Protein AF-A0A951XGB5-F1 (afdb_monomer_lite)

Secondary structure (DSSP, 8-state):
----------PPPGGGGS--BSSHHHHHHHHHHTT-TTTEEEEE-TTTSSEEEEE----

Sequence (59 aa):
MKRSRRPAVEKPPPCRGKRRYRTQGDALDAAMIVGVERQRRAYHCPWCGLWHLTTVREE

Structure (mmCIF, N/CA/C/O backbone):
data_AF-A0A951XGB5-F1
#
_entry.id   AF-A0A951XGB5-F1
#
loop_
_atom_site.group_PDB
_atom_site.id
_atom_site.type_symbol
_atom_site.label_atom_id
_atom_site.label_alt_id
_atom_site.label_comp_id
_atom_site.label_asym_id
_atom_site.label_entity_id
_atom_site.label_seq_id
_atom_site.pdbx_PDB_ins_code
_atom_site.Cartn_x
_atom_site.Cartn_y
_atom_site.Cartn_z
_atom_site.occupancy
_atom_site.B_iso_or_equiv
_atom_site.auth_seq_id
_atom_site.auth_comp_id
_atom_site.auth_asym_id
_atom_site.auth_atom_id
_atom_site.pdbx_PDB_model_num
ATOM 1 N N . MET A 1 1 ? 26.985 -28.373 -19.799 1.00 45.72 1 MET A N 1
ATOM 2 C CA . MET A 1 1 ? 26.343 -27.112 -20.242 1.00 45.72 1 MET A CA 1
ATOM 3 C C . MET A 1 1 ? 25.998 -26.265 -19.017 1.00 45.72 1 MET A C 1
ATOM 5 O O . MET A 1 1 ? 25.010 -26.546 -18.351 1.00 45.72 1 MET A O 1
ATOM 9 N N . LYS A 1 2 ? 26.829 -25.281 -18.646 1.00 51.22 2 LYS A N 1
ATOM 10 C CA . LYS A 1 2 ? 26.551 -24.400 -17.498 1.00 51.22 2 LYS A CA 1
ATOM 11 C C . LYS A 1 2 ? 25.619 -23.284 -17.977 1.00 51.22 2 LYS A C 1
ATOM 13 O O . LYS A 1 2 ? 26.057 -22.390 -18.693 1.00 51.22 2 LYS A O 1
ATOM 18 N N . ARG A 1 3 ? 24.319 -23.367 -17.670 1.00 54.28 3 ARG A N 1
ATOM 19 C CA . ARG A 1 3 ? 23.374 -22.275 -17.951 1.00 54.28 3 ARG A CA 1
ATOM 20 C C . ARG A 1 3 ? 23.725 -21.104 -17.034 1.00 54.28 3 ARG A C 1
ATOM 22 O O . ARG A 1 3 ? 23.273 -21.057 -15.895 1.00 54.28 3 ARG A O 1
ATOM 29 N N . SER A 1 4 ? 24.546 -20.179 -17.527 1.00 56.06 4 SER A N 1
ATOM 30 C CA . SER A 1 4 ? 24.758 -18.875 -16.901 1.00 56.06 4 SER A CA 1
ATOM 31 C C . SER A 1 4 ? 23.417 -18.149 -16.826 1.00 56.06 4 SER A C 1
ATOM 33 O O . SER A 1 4 ? 22.952 -17.558 -17.801 1.00 56.06 4 SER A O 1
ATOM 35 N N . ARG A 1 5 ? 22.761 -18.240 -15.666 1.00 61.03 5 ARG A N 1
ATOM 36 C CA . ARG A 1 5 ? 21.594 -17.433 -15.321 1.00 61.03 5 ARG A CA 1
ATOM 37 C C . ARG A 1 5 ? 22.120 -16.008 -15.183 1.00 61.03 5 ARG A C 1
ATOM 39 O O . ARG A 1 5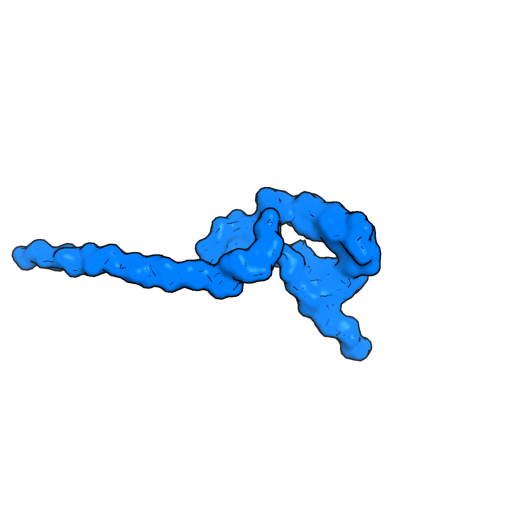 ? 22.730 -15.673 -14.175 1.00 61.03 5 ARG A O 1
ATOM 46 N N . ARG A 1 6 ? 21.981 -15.201 -16.240 1.00 57.47 6 ARG A N 1
ATOM 47 C CA . ARG A 1 6 ? 22.216 -13.752 -16.160 1.00 57.47 6 ARG A CA 1
ATOM 48 C C . ARG A 1 6 ? 21.458 -13.260 -14.918 1.00 57.47 6 ARG A C 1
ATOM 50 O O . ARG A 1 6 ? 20.302 -13.675 -14.776 1.00 57.47 6 ARG A O 1
ATOM 57 N N . PRO A 1 7 ? 22.048 -12.449 -14.022 1.00 55.34 7 PRO A N 1
ATOM 58 C CA . PRO A 1 7 ? 21.238 -11.787 -13.016 1.00 55.34 7 PRO A CA 1
ATOM 59 C C . PRO A 1 7 ? 20.210 -10.993 -13.813 1.00 55.34 7 PRO A C 1
ATOM 61 O O . PRO A 1 7 ? 20.574 -10.157 -14.644 1.00 55.34 7 PRO A O 1
ATOM 64 N N . ALA A 1 8 ? 18.936 -11.361 -13.682 1.00 61.34 8 ALA A N 1
ATOM 65 C CA . ALA A 1 8 ? 17.873 -10.538 -14.216 1.00 61.34 8 ALA A CA 1
ATOM 66 C C . ALA A 1 8 ? 18.138 -9.163 -13.615 1.00 61.34 8 ALA A C 1
ATOM 68 O O . ALA A 1 8 ? 18.166 -9.041 -12.393 1.00 61.34 8 ALA A O 1
ATOM 69 N N . VAL A 1 9 ? 18.459 -8.172 -14.451 1.00 59.88 9 VAL A N 1
ATOM 70 C CA . VAL A 1 9 ? 18.458 -6.779 -14.019 1.00 59.88 9 VAL A CA 1
ATOM 71 C C . VAL A 1 9 ? 17.074 -6.594 -13.416 1.00 59.88 9 VAL A C 1
ATOM 73 O O . VAL A 1 9 ? 16.071 -6.609 -14.134 1.00 59.88 9 VAL A O 1
ATOM 76 N N . GLU A 1 10 ? 17.009 -6.589 -12.085 1.00 60.81 10 GLU A N 1
ATOM 77 C CA . GLU A 1 10 ? 15.779 -6.378 -11.346 1.00 60.81 10 GLU A CA 1
ATOM 78 C C . GLU A 1 10 ? 15.401 -4.941 -11.654 1.00 60.81 10 GLU A C 1
ATOM 80 O O . GLU A 1 10 ? 15.891 -3.991 -11.039 1.00 60.81 10 GLU A O 1
ATOM 85 N N . LYS A 1 11 ? 14.593 -4.772 -12.706 1.00 63.69 11 LYS A N 1
ATOM 86 C CA . LYS A 1 11 ? 13.946 -3.502 -12.990 1.00 63.69 11 LYS A CA 1
ATOM 87 C C . LYS A 1 11 ? 13.329 -3.059 -11.670 1.00 63.69 11 LYS A C 1
ATOM 89 O O . LYS A 1 11 ? 12.591 -3.847 -11.071 1.00 63.69 11 LYS A O 1
ATOM 94 N N . PRO A 1 12 ? 13.647 -1.845 -11.191 1.00 66.38 12 PRO A N 1
ATOM 95 C CA . PRO A 1 12 ? 13.089 -1.381 -9.942 1.00 66.38 12 PRO A CA 1
ATOM 96 C C . PRO A 1 12 ? 11.570 -1.511 -10.033 1.00 66.38 12 PRO A C 1
ATOM 98 O O . PRO A 1 12 ? 10.994 -1.134 -11.060 1.00 66.38 12 PRO A O 1
ATOM 101 N N . PRO A 1 13 ? 10.918 -2.071 -9.004 1.00 68.06 13 PRO A N 1
ATOM 102 C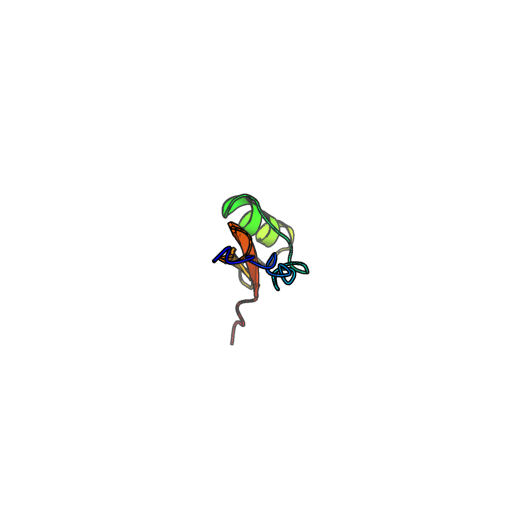 CA . PRO A 1 13 ? 9.493 -2.303 -9.076 1.00 68.06 13 PRO A CA 1
ATOM 103 C C . PRO A 1 13 ? 8.788 -0.962 -9.323 1.00 68.06 13 PRO A C 1
ATOM 105 O O . PRO A 1 13 ? 9.218 0.067 -8.782 1.00 68.06 13 PRO A O 1
ATOM 108 N N . PRO A 1 14 ? 7.702 -0.939 -10.115 1.00 74.88 14 PRO A N 1
ATOM 109 C CA . PRO A 1 14 ? 7.010 0.299 -10.489 1.00 74.88 14 PRO A CA 1
ATOM 110 C C . PRO A 1 14 ? 6.462 1.054 -9.266 1.00 74.88 14 PRO A C 1
ATOM 112 O O . PRO A 1 14 ? 6.151 2.240 -9.328 1.00 74.88 14 PRO A O 1
ATOM 115 N N . CYS A 1 15 ? 6.390 0.383 -8.114 1.00 82.19 15 CYS A N 1
ATOM 116 C CA . CYS A 1 15 ? 6.027 0.962 -6.831 1.00 82.19 15 CYS A CA 1
ATOM 117 C C . CYS A 1 15 ? 7.153 1.778 -6.166 1.00 82.19 15 CYS A C 1
ATOM 119 O O . CYS A 1 15 ? 6.939 2.284 -5.064 1.00 82.19 15 CYS A O 1
ATOM 121 N N . ARG A 1 16 ? 8.341 1.932 -6.783 1.00 77.00 16 ARG A N 1
ATOM 122 C CA . ARG A 1 16 ? 9.470 2.666 -6.177 1.00 77.00 16 ARG A CA 1
ATOM 123 C C . ARG A 1 16 ? 9.111 4.093 -5.770 1.00 77.00 16 ARG A C 1
ATOM 125 O O . ARG A 1 16 ? 9.571 4.518 -4.715 1.00 77.00 16 ARG A O 1
ATOM 132 N N . GLY A 1 17 ? 8.285 4.777 -6.565 1.00 80.00 17 GLY A N 1
ATOM 133 C CA . GLY A 1 17 ? 7.811 6.139 -6.294 1.00 80.00 17 GLY A CA 1
ATOM 134 C C . GLY A 1 17 ? 6.596 6.230 -5.361 1.00 80.00 17 GLY A C 1
ATOM 135 O O . GLY A 1 17 ? 6.162 7.330 -5.042 1.00 80.00 17 GLY A O 1
ATOM 136 N N . LYS A 1 18 ? 6.022 5.102 -4.922 1.00 83.19 18 LYS A N 1
ATOM 137 C CA . LYS A 1 18 ? 4.869 5.077 -4.010 1.00 83.19 18 LYS A CA 1
ATOM 138 C C . LYS A 1 18 ? 5.345 4.884 -2.566 1.00 83.19 18 LYS A C 1
ATOM 140 O O . LYS A 1 18 ? 6.282 4.121 -2.319 1.00 83.19 18 LYS A O 1
ATOM 145 N N . ARG A 1 19 ? 4.662 5.517 -1.602 1.00 86.56 19 ARG A N 1
ATOM 146 C CA . ARG A 1 19 ? 4.863 5.237 -0.166 1.00 86.56 19 ARG A CA 1
ATOM 147 C C . ARG A 1 19 ? 4.576 3.770 0.130 1.00 86.56 19 ARG A C 1
ATOM 149 O O . ARG A 1 19 ? 3.603 3.235 -0.399 1.00 86.56 19 ARG A O 1
ATOM 156 N N . ARG A 1 20 ? 5.429 3.159 0.952 1.00 90.56 20 ARG A N 1
ATOM 157 C CA . ARG A 1 20 ? 5.389 1.748 1.347 1.00 90.56 20 ARG A CA 1
ATOM 158 C C . ARG A 1 20 ? 5.062 1.664 2.828 1.00 90.56 20 ARG A C 1
ATOM 160 O O . ARG A 1 20 ? 5.703 2.341 3.625 1.00 90.56 20 ARG A O 1
ATOM 167 N N . TYR A 1 21 ? 4.118 0.806 3.166 1.00 92.12 21 TYR A N 1
ATOM 168 C CA . TYR A 1 21 ? 3.656 0.570 4.522 1.00 92.12 21 TYR A CA 1
ATOM 169 C C . TYR A 1 21 ? 3.860 -0.896 4.882 1.00 92.12 21 TYR A C 1
ATOM 171 O O . TYR A 1 21 ? 3.788 -1.780 4.023 1.00 92.12 21 TYR A O 1
ATOM 179 N N . ARG A 1 22 ? 4.159 -1.150 6.155 1.00 89.38 22 ARG A N 1
ATOM 180 C CA . ARG A 1 22 ? 4.475 -2.497 6.636 1.00 89.38 22 ARG A CA 1
ATOM 181 C C . ARG A 1 22 ? 3.216 -3.335 6.828 1.00 89.38 22 ARG A C 1
ATOM 183 O O . ARG A 1 22 ? 3.234 -4.527 6.539 1.00 89.38 22 ARG A O 1
ATOM 190 N N . THR A 1 23 ? 2.125 -2.703 7.247 1.00 92.56 23 THR A N 1
ATOM 191 C CA . THR A 1 23 ? 0.823 -3.343 7.439 1.00 92.56 23 THR A CA 1
ATOM 192 C C . THR A 1 23 ? -0.282 -2.594 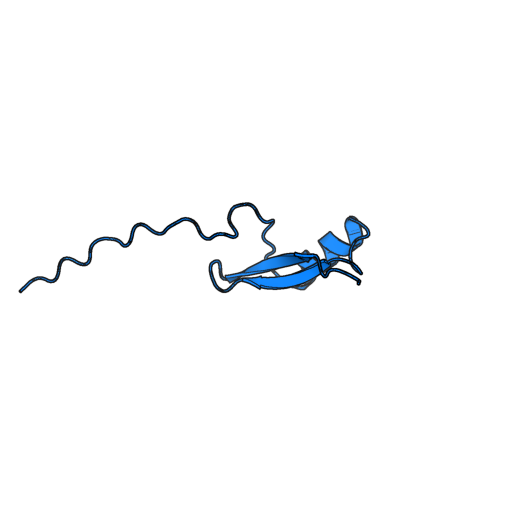6.695 1.00 92.56 23 THR A C 1
ATOM 194 O O . THR A 1 23 ? -0.108 -1.448 6.270 1.00 92.56 23 THR A O 1
ATOM 197 N N . GLN A 1 24 ? -1.439 -3.242 6.545 1.00 93.25 24 GLN A N 1
ATOM 198 C CA . GLN A 1 24 ? -2.643 -2.590 6.031 1.00 93.25 24 GLN A CA 1
ATOM 199 C C . GLN A 1 24 ? -3.082 -1.434 6.936 1.00 93.25 24 GLN A C 1
ATOM 201 O O . GLN A 1 24 ? -3.491 -0.392 6.430 1.00 93.25 24 GLN A O 1
ATOM 206 N N . GLY A 1 25 ? -2.965 -1.618 8.257 1.00 92.50 25 GLY A N 1
ATOM 207 C CA . GLY A 1 25 ? -3.308 -0.615 9.262 1.00 92.50 25 GLY A CA 1
ATOM 208 C C . GLY A 1 25 ? -2.482 0.654 9.096 1.00 92.50 25 GLY A C 1
ATOM 209 O O . GLY A 1 25 ? -3.065 1.717 8.959 1.00 92.50 25 GLY A O 1
ATOM 210 N N . ASP A 1 26 ? -1.156 0.537 8.968 1.00 91.38 26 ASP A N 1
ATOM 211 C CA . ASP A 1 26 ? -0.265 1.684 8.716 1.00 91.38 26 ASP A CA 1
ATOM 212 C C . ASP A 1 26 ? -0.657 2.469 7.455 1.00 91.38 26 ASP A C 1
ATOM 214 O O . ASP A 1 26 ? -0.588 3.697 7.416 1.00 91.38 26 ASP A O 1
ATOM 218 N N . ALA A 1 27 ? -1.055 1.759 6.394 1.00 91.81 27 ALA A N 1
ATOM 219 C CA . ALA A 1 27 ? -1.475 2.400 5.155 1.00 91.81 27 ALA A CA 1
ATOM 220 C C . ALA A 1 27 ? -2.786 3.176 5.341 1.00 91.81 27 ALA A C 1
ATOM 222 O O . ALA A 1 27 ? -2.887 4.311 4.879 1.00 91.81 27 ALA A O 1
ATOM 223 N N . LEU A 1 28 ? -3.777 2.573 6.003 1.00 91.56 28 LEU A N 1
ATOM 224 C CA . LEU A 1 28 ? -5.070 3.207 6.266 1.00 91.56 28 LEU A CA 1
ATOM 225 C C . LEU A 1 28 ? -4.945 4.358 7.264 1.00 91.56 28 LEU A C 1
ATOM 227 O O . LEU A 1 28 ? -5.514 5.416 7.027 1.00 91.56 28 LEU A O 1
ATOM 231 N N . ASP A 1 29 ? -4.147 4.195 8.313 1.00 93.69 29 ASP A N 1
ATOM 232 C CA . ASP A 1 29 ? -3.850 5.238 9.291 1.00 93.69 29 ASP A CA 1
ATOM 233 C C . ASP A 1 29 ? -3.204 6.452 8.623 1.00 93.69 29 ASP A C 1
ATOM 235 O O . ASP A 1 29 ? -3.680 7.576 8.754 1.00 93.69 29 ASP A O 1
ATOM 239 N N . ALA A 1 30 ? -2.227 6.224 7.744 1.00 90.62 30 ALA A N 1
ATOM 240 C CA . ALA A 1 30 ? -1.658 7.299 6.945 1.00 90.62 30 ALA A CA 1
ATOM 241 C C . ALA A 1 30 ? -2.663 7.950 5.977 1.00 90.62 30 ALA A C 1
ATOM 243 O O . ALA A 1 30 ? -2.479 9.111 5.610 1.00 90.62 30 ALA A O 1
ATOM 244 N N . ALA A 1 31 ? -3.698 7.230 5.530 1.00 90.38 31 ALA A N 1
ATOM 245 C CA . ALA A 1 31 ? -4.782 7.822 4.750 1.00 90.38 31 ALA A CA 1
ATOM 246 C C . ALA A 1 31 ? -5.707 8.679 5.631 1.00 90.38 31 ALA A C 1
ATOM 248 O O . ALA A 1 31 ? -6.065 9.772 5.200 1.00 90.38 31 ALA A O 1
ATOM 249 N N . MET A 1 32 ? -6.004 8.236 6.859 1.00 91.12 32 MET A N 1
ATOM 250 C CA . MET A 1 32 ? -6.787 8.986 7.850 1.00 91.12 32 MET A CA 1
ATOM 251 C C . MET A 1 32 ? -6.070 10.265 8.296 1.00 91.12 32 MET A C 1
ATOM 253 O O . MET A 1 32 ? -6.672 11.331 8.299 1.00 91.12 32 MET A O 1
ATOM 257 N N . ILE A 1 33 ? -4.765 10.197 8.587 1.00 91.19 33 ILE A N 1
ATOM 258 C CA . ILE A 1 33 ? -3.952 11.367 8.972 1.00 91.19 33 ILE A CA 1
ATOM 259 C C . ILE A 1 33 ? -3.987 12.451 7.886 1.00 91.19 33 ILE A C 1
ATOM 261 O O . ILE A 1 33 ? -3.964 13.643 8.179 1.00 91.19 33 ILE A O 1
ATOM 265 N N . VAL A 1 34 ? -4.025 12.041 6.617 1.00 88.31 34 VAL A N 1
ATOM 266 C CA . VAL A 1 34 ? -4.063 12.952 5.466 1.00 88.31 34 VAL A CA 1
ATOM 267 C C . VAL A 1 34 ? -5.5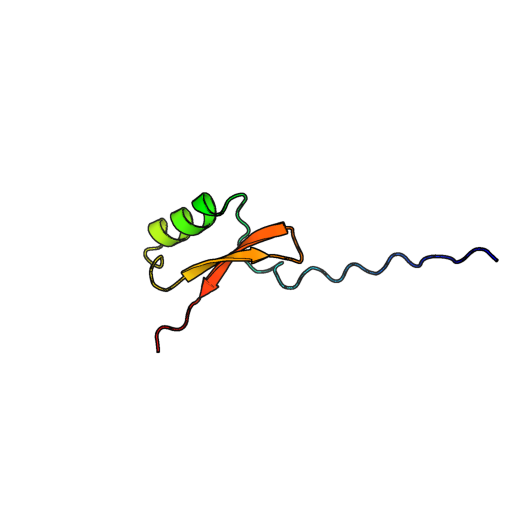06 13.352 5.098 1.00 88.31 34 VAL A C 1
ATOM 269 O O . VAL A 1 34 ? -5.688 14.223 4.251 1.00 88.31 34 VAL A O 1
ATOM 272 N N . GLY A 1 35 ? -6.528 12.756 5.726 1.00 89.75 35 GLY A N 1
ATOM 273 C CA . GLY A 1 35 ? -7.949 13.023 5.459 1.00 89.75 35 GLY A CA 1
ATOM 274 C C . GLY A 1 35 ? -8.429 12.521 4.094 1.00 89.75 35 GLY A C 1
ATOM 275 O O . GLY A 1 35 ? -9.291 13.127 3.460 1.00 89.75 35 GLY A O 1
ATOM 276 N N . VAL A 1 36 ? -7.804 11.461 3.580 1.00 87.69 36 VAL A N 1
ATOM 277 C CA . VAL A 1 36 ? -8.082 10.876 2.257 1.00 87.69 36 VAL A CA 1
ATOM 278 C C . VAL A 1 36 ? -8.460 9.401 2.358 1.00 87.69 36 VAL A C 1
ATOM 280 O O . VAL A 1 36 ? -8.335 8.668 1.380 1.00 87.69 36 VAL A O 1
ATOM 283 N N . GLU A 1 37 ? -8.919 8.942 3.520 1.00 85.50 37 GLU A N 1
ATOM 284 C CA . GLU A 1 37 ? -9.324 7.554 3.757 1.00 85.50 37 GLU A CA 1
ATOM 285 C C . GLU A 1 37 ? -10.486 7.106 2.861 1.00 85.50 37 GLU A C 1
ATOM 287 O O . GLU A 1 37 ? -10.568 5.934 2.504 1.00 85.50 37 GLU A O 1
ATOM 292 N N . ARG A 1 38 ? -11.340 8.044 2.429 1.00 85.12 38 ARG A N 1
ATOM 293 C CA . ARG A 1 38 ? -12.437 7.774 1.482 1.00 85.12 38 ARG A CA 1
ATOM 294 C C . ARG A 1 38 ? -11.957 7.656 0.032 1.00 85.12 38 ARG A C 1
ATOM 296 O O . ARG A 1 38 ? -12.430 6.805 -0.712 1.00 85.12 38 ARG A O 1
ATOM 303 N N . GLN A 1 39 ? -10.942 8.442 -0.323 1.00 86.94 39 GLN A N 1
ATOM 304 C CA . GLN A 1 39 ? -10.393 8.541 -1.680 1.00 86.94 39 GLN A CA 1
ATOM 305 C C . GLN A 1 39 ? -9.204 7.600 -1.921 1.00 86.94 39 GLN A C 1
ATOM 307 O O . GLN A 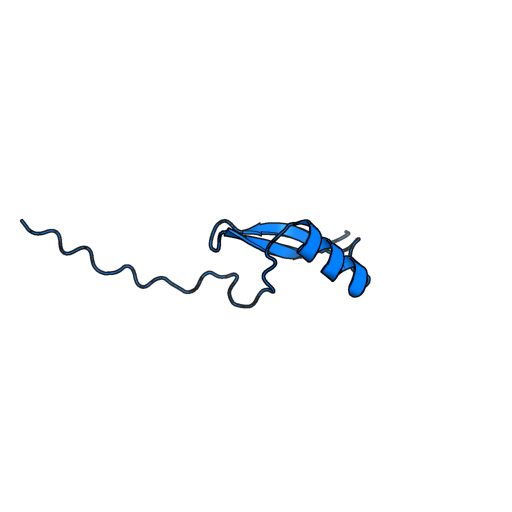1 39 ? -8.735 7.448 -3.053 1.00 86.94 39 GLN A O 1
ATOM 312 N N . ARG A 1 40 ? -8.648 6.982 -0.871 1.00 88.31 40 ARG A N 1
ATOM 313 C CA . ARG A 1 40 ? -7.489 6.091 -0.970 1.00 88.31 40 ARG A CA 1
ATOM 314 C C . ARG A 1 40 ? -7.750 4.746 -0.322 1.00 88.31 40 ARG A C 1
ATOM 316 O O . ARG A 1 40 ? -8.147 4.655 0.829 1.00 88.31 40 ARG A O 1
ATOM 323 N N . ARG A 1 41 ? -7.403 3.685 -1.047 1.00 89.44 41 ARG A N 1
ATOM 324 C CA . ARG A 1 41 ? -7.517 2.302 -0.584 1.00 89.44 41 ARG A CA 1
ATOM 325 C C . ARG A 1 41 ? -6.142 1.669 -0.421 1.00 89.44 41 ARG A C 1
ATOM 327 O O . ARG A 1 41 ? -5.278 1.807 -1.291 1.00 89.44 41 ARG A O 1
ATOM 334 N N . ALA A 1 42 ? -5.946 0.958 0.686 1.00 92.31 42 ALA A N 1
ATOM 335 C CA . ALA 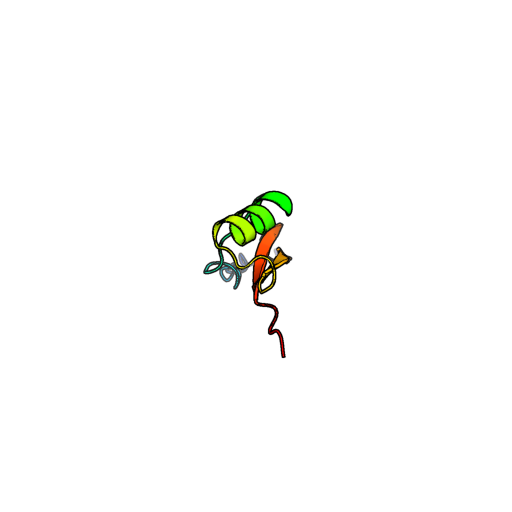A 1 42 ? -4.751 0.157 0.914 1.00 92.31 42 ALA A CA 1
ATOM 336 C C . ALA A 1 42 ? -4.799 -1.135 0.080 1.00 92.31 42 ALA A C 1
ATOM 338 O O . ALA A 1 42 ? -5.809 -1.839 0.083 1.00 92.31 42 ALA A O 1
ATOM 339 N N . TYR A 1 43 ? -3.709 -1.457 -0.618 1.00 90.88 43 TYR A N 1
ATOM 340 C CA . TYR A 1 43 ? -3.539 -2.709 -1.357 1.00 90.88 43 TYR A CA 1
ATOM 341 C C . TYR A 1 43 ? -2.156 -3.310 -1.108 1.00 90.88 43 TYR A C 1
ATOM 343 O O . TYR A 1 43 ? -1.174 -2.588 -0.913 1.00 90.88 43 TYR A O 1
ATOM 351 N N . HIS A 1 44 ? -2.079 -4.639 -1.137 1.00 91.31 44 HIS A N 1
ATOM 352 C CA . HIS A 1 44 ? -0.819 -5.363 -1.042 1.00 91.31 44 HIS A CA 1
ATOM 353 C C . HIS A 1 44 ? -0.147 -5.433 -2.418 1.00 91.31 44 HIS A C 1
ATOM 355 O O . HIS A 1 44 ? -0.746 -5.874 -3.400 1.00 91.31 44 HIS A O 1
ATOM 361 N N . CYS A 1 45 ? 1.098 -4.977 -2.506 1.00 88.88 45 CYS A N 1
ATOM 362 C CA . CYS A 1 45 ? 1.830 -4.912 -3.761 1.00 88.88 45 CYS A CA 1
ATOM 363 C C . CYS A 1 45 ? 2.522 -6.247 -4.073 1.00 88.88 45 CYS A C 1
ATOM 365 O O . CYS A 1 45 ? 3.367 -6.686 -3.290 1.00 88.88 45 CYS A O 1
ATOM 367 N N . PRO A 1 46 ? 2.260 -6.864 -5.241 1.00 84.81 46 PRO A N 1
ATOM 368 C CA . PRO A 1 46 ? 2.866 -8.142 -5.615 1.00 84.81 46 PRO A CA 1
ATOM 369 C C . PRO A 1 46 ? 4.355 -8.028 -5.974 1.00 84.81 46 PRO A C 1
ATOM 371 O O . PRO A 1 46 ? 5.044 -9.040 -6.030 1.00 84.81 46 PRO A O 1
ATOM 374 N N . TRP A 1 47 ? 4.866 -6.814 -6.220 1.00 85.44 47 TRP A N 1
ATOM 375 C CA . TRP A 1 47 ? 6.267 -6.602 -6.599 1.00 85.44 47 TRP A CA 1
ATOM 376 C C . TRP A 1 47 ? 7.207 -6.420 -5.406 1.00 85.44 47 TRP A C 1
ATOM 378 O O . TRP A 1 47 ? 8.347 -6.862 -5.468 1.00 85.44 47 TRP A O 1
ATOM 388 N N . CYS A 1 48 ? 6.766 -5.739 -4.343 1.00 86.12 48 CYS A N 1
ATOM 389 C CA . CYS A 1 48 ? 7.599 -5.473 -3.163 1.00 86.12 48 CYS A CA 1
ATOM 390 C C . CYS A 1 48 ? 7.115 -6.178 -1.889 1.00 86.12 48 CYS A C 1
ATOM 392 O O . CYS A 1 48 ? 7.831 -6.140 -0.894 1.00 86.12 48 CYS A O 1
ATOM 394 N N . GLY A 1 49 ? 5.919 -6.778 -1.897 1.00 88.00 49 GLY A N 1
ATOM 395 C CA . GLY A 1 49 ? 5.336 -7.435 -0.723 1.00 88.00 49 GLY A CA 1
ATOM 396 C C . GLY A 1 49 ? 4.932 -6.474 0.400 1.00 88.00 49 GLY A C 1
ATOM 397 O O . GLY A 1 49 ? 4.830 -6.882 1.551 1.00 88.00 49 GLY A O 1
ATOM 398 N N . LEU A 1 50 ? 4.766 -5.184 0.094 1.00 91.75 50 LEU A N 1
ATOM 399 C CA . LEU A 1 50 ? 4.390 -4.151 1.062 1.00 91.75 50 LEU A CA 1
ATOM 400 C C . LEU A 1 50 ? 3.024 -3.556 0.731 1.00 91.75 50 LEU A C 1
ATOM 402 O O . LEU A 1 50 ? 2.502 -3.702 -0.377 1.00 91.75 50 LEU A O 1
ATOM 406 N N . TRP A 1 51 ? 2.459 -2.844 1.699 1.00 93.38 51 TRP A N 1
ATOM 407 C CA . TRP A 1 51 ? 1.187 -2.155 1.550 1.00 93.38 51 TRP A CA 1
ATOM 408 C C . TRP A 1 51 ? 1.380 -0.785 0.913 1.00 93.38 51 TRP A C 1
ATOM 410 O O . TRP A 1 51 ? 2.314 -0.045 1.223 1.00 93.38 51 TRP A O 1
ATOM 420 N N . HIS A 1 52 ? 0.484 -0.437 0.004 1.00 92.19 52 HIS A N 1
ATOM 421 C CA . HIS A 1 52 ? 0.496 0.823 -0.719 1.00 92.19 52 HIS A CA 1
ATOM 422 C C . HIS A 1 52 ? -0.898 1.430 -0.739 1.00 92.19 52 HIS A C 1
ATOM 424 O O . HIS A 1 52 ? -1.896 0.718 -0.699 1.00 92.19 52 HIS A O 1
ATOM 430 N N . LEU A 1 53 ? -0.963 2.753 -0.866 1.00 91.19 53 LEU A N 1
ATOM 431 C CA . LEU A 1 53 ? -2.215 3.455 -1.114 1.00 91.19 53 LEU A CA 1
ATOM 432 C C . LEU A 1 53 ? -2.411 3.653 -2.616 1.00 91.19 53 LEU A C 1
ATOM 434 O O . LEU A 1 53 ? -1.509 4.122 -3.318 1.00 91.19 53 LEU A O 1
ATOM 438 N N . THR A 1 54 ? -3.594 3.300 -3.106 1.00 89.25 54 THR A N 1
ATOM 439 C CA . THR A 1 54 ? -4.073 3.678 -4.435 1.00 89.25 54 THR A CA 1
ATOM 440 C C . THR A 1 54 ? -5.208 4.672 -4.294 1.00 89.25 54 THR A C 1
ATOM 442 O O . THR A 1 54 ? -6.008 4.560 -3.371 1.00 89.25 54 THR A O 1
ATOM 445 N N . THR A 1 55 ? -5.286 5.642 -5.195 1.00 86.56 55 THR A N 1
ATOM 446 C CA . THR A 1 55 ? -6.464 6.500 -5.318 1.00 86.56 55 THR A CA 1
ATOM 447 C C . THR A 1 55 ? -7.588 5.677 -5.930 1.00 86.56 55 THR A C 1
ATOM 449 O O . THR A 1 55 ? -7.413 5.120 -7.017 1.00 86.56 55 THR A O 1
ATOM 452 N N . VAL A 1 56 ? -8.712 5.572 -5.233 1.00 81.31 56 VAL A N 1
ATOM 453 C CA . VAL A 1 56 ? -9.966 5.144 -5.847 1.00 81.31 56 VAL A CA 1
ATOM 454 C C . VAL A 1 56 ? -10.560 6.401 -6.473 1.00 81.31 56 VAL A C 1
ATOM 456 O O . VAL A 1 56 ? -10.677 7.422 -5.804 1.00 81.31 56 VAL A O 1
ATOM 459 N N . ARG A 1 57 ? -10.805 6.394 -7.787 1.00 69.06 57 ARG A N 1
ATOM 460 C CA . ARG A 1 57 ? -11.579 7.482 -8.392 1.00 69.06 57 ARG A CA 1
ATOM 461 C C . ARG A 1 57 ? -13.002 7.288 -7.877 1.00 69.06 57 ARG A C 1
ATOM 463 O O . ARG A 1 57 ? -13.606 6.267 -8.189 1.00 69.06 57 ARG A O 1
ATOM 470 N N . GLU A 1 58 ? -13.465 8.188 -7.020 1.00 58.97 58 GLU A N 1
ATOM 471 C CA . GLU A 1 58 ? -14.900 8.390 -6.845 1.00 58.97 58 GLU A CA 1
ATOM 472 C C . GLU A 1 58 ? -15.371 9.057 -8.147 1.00 58.97 58 GLU A C 1
ATOM 474 O O . GLU A 1 58 ? -14.805 10.075 -8.557 1.00 58.97 58 GLU A O 1
ATOM 479 N N . GLU A 1 59 ? -16.258 8.371 -8.867 1.00 49.72 59 GLU A N 1
ATOM 480 C CA . GLU A 1 59 ? -16.884 8.822 -10.117 1.00 49.72 59 GLU A CA 1
ATOM 481 C C . GLU A 1 59 ? -18.127 9.659 -9.807 1.00 49.72 59 GLU A C 1
ATOM 483 O O . GLU A 1 59 ? -18.835 9.305 -8.833 1.00 49.72 59 GLU A O 1
#

Radius of gyration: 16.22 Å; chains: 1; bounding box: 43×40×30 Å

pLDDT: mean 80.33, std 14.1, range [45.72, 93.69]

Foldseek 3Di:
DDPPPDPPPLPPPPCPPFDWAADQCRQLVVCVVVPNNVQWHWDQDPSPRTITIDGDPPD